Protein AF-A0AAU7YNE0-F1 (afdb_monomer_lite)

Secondary structure (DSSP, 8-state):
-HHHHHHHHHHHHHSPPPSSHHHHHHHHHHHHHHHHHHHHHHHHHTTSS-HHHHHHHHHHHHHHHHH-TTTT--HHHHHHHTTT-HHHHHHHHHHHHHHHHHHHHHHHHHHTTS--HHHHHHT--

Structure (mmCIF, N/CA/C/O backbone):
data_AF-A0AAU7YNE0-F1
#
_entry.id   AF-A0AAU7YNE0-F1
#
loop_
_atom_site.group_PDB
_atom_site.id
_atom_site.type_symbol
_atom_site.label_atom_id
_atom_site.label_alt_id
_atom_site.label_comp_id
_atom_site.label_asym_id
_atom_site.label_entity_id
_atom_site.label_seq_id
_atom_site.pdbx_PDB_ins_code
_atom_site.Cartn_x
_atom_site.Cartn_y
_atom_site.Cartn_z
_atom_site.occupancy
_atom_site.B_iso_or_equiv
_atom_site.auth_seq_id
_atom_site.auth_comp_id
_atom_site.auth_asym_id
_atom_site.auth_atom_id
_atom_site.pdbx_PDB_model_num
ATOM 1 N N . MET A 1 1 ? 7.329 -9.788 6.203 1.00 67.12 1 MET A N 1
ATOM 2 C CA . MET A 1 1 ? 6.412 -9.783 7.380 1.00 67.12 1 MET A CA 1
ATOM 3 C C . MET A 1 1 ? 5.280 -10.785 7.129 1.00 67.12 1 MET A C 1
ATOM 5 O O . MET A 1 1 ? 4.986 -11.015 5.968 1.00 67.12 1 MET A O 1
ATOM 9 N N . ILE A 1 2 ? 4.639 -11.402 8.137 1.00 85.25 2 ILE A N 1
ATOM 10 C CA . ILE A 1 2 ? 3.592 -12.429 7.880 1.00 85.25 2 ILE A CA 1
ATOM 11 C C . ILE A 1 2 ? 2.402 -11.857 7.094 1.00 85.25 2 ILE A C 1
ATOM 13 O O . ILE A 1 2 ? 1.908 -12.512 6.181 1.00 85.25 2 ILE A O 1
ATOM 17 N N . SER A 1 3 ? 1.960 -10.635 7.411 1.00 86.69 3 SER A N 1
ATOM 18 C CA . SER A 1 3 ? 0.874 -9.980 6.670 1.00 86.69 3 SER A CA 1
ATOM 19 C C . SER A 1 3 ? 1.249 -9.716 5.211 1.00 86.69 3 SER A C 1
ATOM 21 O O . SER A 1 3 ? 0.433 -9.951 4.331 1.00 86.69 3 SER A O 1
ATOM 23 N N . HIS A 1 4 ? 2.493 -9.319 4.945 1.00 88.62 4 HIS A N 1
ATOM 24 C CA . HIS A 1 4 ? 3.033 -9.183 3.592 1.00 88.62 4 HIS A CA 1
ATOM 25 C C . HIS A 1 4 ? 2.954 -10.517 2.824 1.00 88.62 4 HIS A C 1
ATOM 27 O O . HIS A 1 4 ? 2.316 -10.581 1.782 1.00 88.62 4 HIS A O 1
ATOM 33 N N . GLU A 1 5 ? 3.463 -11.621 3.378 1.00 86.94 5 GLU A N 1
ATOM 34 C CA . GLU A 1 5 ? 3.389 -12.936 2.708 1.00 86.94 5 GLU A CA 1
ATOM 35 C C . GLU A 1 5 ? 1.946 -13.425 2.490 1.00 86.94 5 GLU A C 1
ATOM 37 O O . GLU A 1 5 ? 1.627 -14.054 1.478 1.00 86.94 5 GLU A O 1
ATOM 42 N N . LEU A 1 6 ? 1.050 -13.132 3.436 1.00 86.19 6 LEU A N 1
ATOM 43 C CA . LEU A 1 6 ? -0.369 -13.460 3.317 1.00 86.19 6 LEU A CA 1
ATOM 44 C C . LEU A 1 6 ? -1.015 -12.706 2.148 1.00 86.19 6 LEU A C 1
ATOM 46 O O . LEU A 1 6 ? -1.734 -13.307 1.348 1.00 86.19 6 LEU A O 1
ATOM 50 N N . ILE A 1 7 ? -0.740 -11.407 2.035 1.00 88.38 7 ILE A N 1
ATOM 51 C CA . ILE A 1 7 ? -1.248 -10.579 0.944 1.00 88.38 7 ILE A CA 1
ATOM 52 C C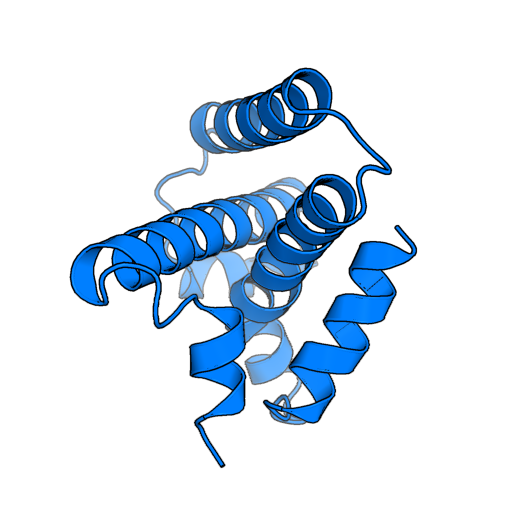 . ILE A 1 7 ? -0.608 -10.971 -0.391 1.00 88.38 7 ILE A C 1
ATOM 54 O O . ILE A 1 7 ? -1.326 -11.027 -1.386 1.00 88.38 7 ILE A O 1
ATOM 58 N N . HIS A 1 8 ? 0.675 -11.344 -0.422 1.00 85.31 8 HIS A N 1
ATOM 59 C CA . HIS A 1 8 ? 1.317 -11.872 -1.630 1.00 85.31 8 HIS A CA 1
ATOM 60 C C . HIS A 1 8 ? 0.568 -13.081 -2.177 1.00 85.31 8 HIS A C 1
ATOM 62 O O . HIS A 1 8 ? 0.256 -13.135 -3.367 1.00 85.31 8 HIS A O 1
ATOM 68 N N . ARG A 1 9 ? 0.223 -14.033 -1.301 1.00 83.56 9 ARG A N 1
ATOM 69 C CA . ARG A 1 9 ? -0.579 -15.201 -1.685 1.00 83.56 9 ARG A CA 1
ATOM 70 C C . ARG A 1 9 ? -1.966 -14.809 -2.179 1.00 83.56 9 ARG A C 1
ATOM 72 O O . ARG A 1 9 ? -2.466 -15.425 -3.112 1.00 83.56 9 ARG A O 1
ATOM 79 N N . TYR A 1 10 ? -2.583 -13.804 -1.565 1.00 82.69 10 TYR A N 1
ATOM 80 C CA . TYR A 1 10 ? -3.909 -13.343 -1.954 1.00 82.69 10 TYR A CA 1
ATOM 81 C C . TYR A 1 10 ? -3.908 -12.666 -3.330 1.00 82.69 10 TYR A C 1
ATOM 83 O O . TYR A 1 10 ? -4.652 -13.081 -4.214 1.00 82.69 10 TYR A O 1
ATOM 91 N N . ILE A 1 11 ? -3.033 -11.677 -3.543 1.00 80.81 11 ILE A N 1
ATOM 92 C CA . ILE A 1 11 ? -2.903 -10.962 -4.821 1.00 80.81 11 ILE A CA 1
ATOM 93 C C . ILE A 1 11 ? -2.455 -11.923 -5.927 1.00 80.81 11 ILE A C 1
ATOM 95 O O . ILE A 1 11 ? -3.043 -11.911 -7.005 1.00 80.81 11 ILE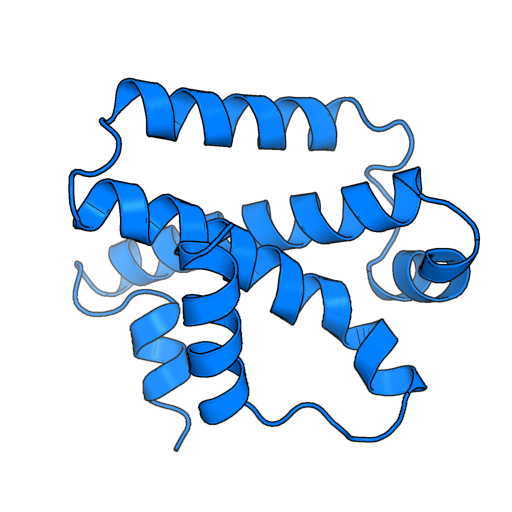 A O 1
ATOM 99 N N . GLY A 1 12 ? -1.485 -12.800 -5.649 1.00 76.19 12 GLY A N 1
ATOM 100 C CA . GLY A 1 12 ? -1.008 -13.801 -6.608 1.00 76.19 12 GLY A CA 1
ATOM 101 C C . GLY A 1 12 ? -2.045 -14.867 -6.977 1.00 76.19 12 GLY A C 1
ATOM 102 O O . GLY A 1 12 ? -1.918 -15.496 -8.020 1.00 76.19 12 GLY A O 1
ATOM 103 N N . HIS A 1 13 ? -3.090 -15.061 -6.164 1.00 73.94 13 HIS A N 1
ATOM 104 C CA . HIS A 1 13 ? -4.219 -15.930 -6.510 1.00 73.94 13 HIS A CA 1
ATOM 105 C C . HIS A 1 13 ? -5.264 -15.235 -7.403 1.00 73.94 13 HIS A C 1
ATOM 107 O O . HIS A 1 13 ? -6.085 -15.905 -8.027 1.00 73.94 13 HIS A O 1
ATOM 113 N N . ILE A 1 14 ? -5.279 -13.900 -7.438 1.00 72.88 14 ILE A N 1
ATOM 114 C CA . ILE A 1 14 ? -6.252 -13.118 -8.215 1.00 72.88 14 ILE A CA 1
ATOM 115 C C . ILE A 1 14 ? -5.656 -12.687 -9.554 1.00 72.88 14 ILE A C 1
ATOM 117 O O . ILE A 1 14 ? -6.340 -12.731 -10.571 1.00 72.88 14 ILE A O 1
ATOM 121 N N . ILE A 1 15 ? -4.388 -12.276 -9.547 1.00 75.06 15 ILE A N 1
ATOM 122 C CA . ILE A 1 15 ? -3.645 -11.849 -10.728 1.00 75.06 15 ILE A CA 1
ATOM 123 C C . ILE A 1 15 ? -2.454 -12.790 -10.873 1.00 75.06 15 ILE A C 1
ATOM 125 O O . ILE A 1 15 ? -1.478 -12.683 -10.126 1.00 75.06 15 ILE A O 1
ATOM 129 N N . GLU A 1 16 ? -2.533 -13.703 -11.840 1.00 71.19 16 GLU A N 1
ATOM 130 C CA . GLU A 1 16 ? -1.392 -14.542 -12.195 1.00 71.19 16 GLU A CA 1
ATOM 131 C C . GLU A 1 16 ? -0.284 -13.665 -12.785 1.00 71.19 16 GLU A C 1
ATOM 133 O O . GLU A 1 16 ? -0.502 -12.883 -13.716 1.00 71.19 16 GLU A O 1
ATOM 138 N N . GLN A 1 17 ? 0.917 -13.777 -12.218 1.00 67.50 17 GLN A N 1
ATOM 139 C CA . GLN A 1 17 ? 2.103 -13.221 -12.852 1.00 67.50 17 GLN A CA 1
ATOM 140 C C . GLN A 1 17 ? 2.394 -13.988 -14.135 1.00 67.50 17 GLN A C 1
ATOM 142 O O . GLN A 1 17 ? 2.305 -15.214 -14.180 1.00 67.50 17 GLN A O 1
ATOM 147 N N . ASP A 1 18 ? 2.790 -13.254 -15.170 1.00 68.94 18 ASP A N 1
ATOM 148 C CA . ASP A 1 18 ? 3.363 -13.871 -16.355 1.00 68.94 18 ASP A CA 1
ATOM 149 C C . ASP A 1 18 ? 4.636 -14.641 -15.962 1.00 68.94 18 ASP A C 1
ATOM 151 O O . ASP A 1 18 ? 5.507 -14.111 -15.269 1.00 68.94 18 ASP A O 1
ATOM 155 N N . ASN A 1 19 ? 4.735 -15.893 -16.412 1.00 67.69 19 ASN A N 1
ATOM 156 C CA . ASN A 1 19 ? 5.861 -16.782 -16.134 1.00 67.69 19 ASN A CA 1
ATOM 157 C C . ASN A 1 19 ? 7.151 -16.374 -16.877 1.00 67.69 19 ASN A C 1
ATOM 159 O O . ASN A 1 19 ? 8.213 -16.956 -16.632 1.00 67.69 19 ASN A O 1
ATOM 163 N N . ASP A 1 20 ? 7.100 -15.398 -17.792 1.00 76.31 20 ASP A N 1
ATOM 164 C CA . ASP A 1 20 ? 8.307 -14.786 -18.347 1.00 76.31 20 ASP A CA 1
ATOM 165 C C . ASP A 1 20 ? 9.024 -13.938 -17.280 1.00 76.31 20 ASP A C 1
ATOM 167 O O . ASP A 1 20 ? 8.536 -12.891 -16.850 1.00 76.31 20 ASP A O 1
ATOM 171 N N . LYS A 1 21 ? 10.249 -14.340 -16.914 1.00 66.88 21 LYS A N 1
ATOM 172 C CA . LYS A 1 21 ? 11.129 -13.625 -15.968 1.00 66.88 21 LYS A CA 1
ATOM 173 C C . LYS A 1 21 ? 11.290 -12.134 -16.278 1.00 66.88 21 LYS A C 1
ATOM 175 O O . LYS A 1 21 ? 11.516 -11.334 -15.372 1.00 66.88 21 LYS A O 1
ATOM 180 N N . LYS A 1 22 ? 11.221 -11.728 -17.550 1.00 66.88 22 LYS A N 1
ATOM 181 C CA . LYS A 1 22 ? 11.272 -10.304 -17.917 1.00 66.88 22 LYS A CA 1
ATOM 182 C C . LYS A 1 22 ? 10.022 -9.564 -17.456 1.00 66.88 22 LYS A C 1
ATOM 184 O O . LYS A 1 22 ? 10.134 -8.432 -16.988 1.00 66.88 22 LYS A O 1
ATOM 189 N N . ASN A 1 23 ? 8.860 -10.196 -17.577 1.00 67.31 23 ASN A N 1
ATOM 190 C CA . ASN A 1 23 ? 7.584 -9.633 -17.157 1.00 67.31 23 ASN A CA 1
ATOM 191 C C . ASN A 1 23 ? 7.440 -9.673 -15.630 1.00 67.31 23 ASN A C 1
ATOM 193 O O . ASN A 1 23 ? 6.999 -8.682 -15.053 1.00 67.31 23 ASN A O 1
ATOM 197 N N . GLU A 1 24 ? 7.939 -10.718 -14.965 1.00 69.56 24 GLU A N 1
ATOM 198 C CA . GLU A 1 24 ? 8.066 -10.772 -13.499 1.00 69.56 24 GLU A CA 1
ATOM 199 C C . GLU A 1 24 ? 8.817 -9.539 -12.961 1.00 69.56 24 GLU A C 1
ATOM 201 O O . GLU A 1 24 ? 8.301 -8.786 -12.132 1.00 69.56 24 GLU A O 1
ATOM 206 N N . ILE A 1 25 ? 10.005 -9.251 -13.509 1.00 69.69 25 ILE A N 1
ATOM 207 C CA . ILE A 1 25 ? 10.792 -8.070 -13.123 1.00 69.69 25 ILE A CA 1
ATOM 208 C C . ILE A 1 25 ? 10.060 -6.775 -13.505 1.00 69.69 25 ILE A C 1
ATOM 210 O O . ILE A 1 25 ? 10.076 -5.812 -12.740 1.00 69.69 25 ILE A O 1
ATOM 214 N N . LYS A 1 26 ? 9.391 -6.734 -14.667 1.00 73.44 26 LYS A N 1
ATOM 215 C CA . LYS A 1 26 ? 8.663 -5.548 -15.144 1.00 73.44 26 LYS A CA 1
ATOM 216 C C . LYS A 1 26 ? 7.527 -5.131 -14.202 1.00 73.44 26 LYS A C 1
ATOM 218 O O . LYS A 1 26 ? 7.309 -3.936 -13.990 1.00 73.44 26 LYS A O 1
ATOM 223 N N . TYR A 1 27 ? 6.802 -6.093 -13.645 1.00 78.31 27 TYR A N 1
ATOM 224 C CA . TYR A 1 27 ? 5.640 -5.830 -12.795 1.00 78.31 27 TYR A CA 1
ATOM 225 C C . TYR A 1 27 ? 5.949 -5.926 -11.300 1.00 78.31 27 TYR A C 1
ATOM 227 O O . TYR A 1 27 ? 5.058 -5.728 -10.479 1.00 78.31 27 TYR A O 1
ATOM 235 N N . LYS A 1 28 ? 7.212 -6.146 -10.920 1.00 79.38 28 LYS A N 1
ATOM 236 C CA . LYS A 1 28 ? 7.617 -6.302 -9.521 1.00 79.38 28 LYS A CA 1
ATOM 237 C C . LYS A 1 28 ? 7.198 -5.136 -8.620 1.00 79.38 28 LYS A C 1
ATOM 239 O O . LYS A 1 28 ? 6.714 -5.368 -7.519 1.00 79.38 28 LYS A O 1
ATOM 244 N N . TRP A 1 29 ? 7.294 -3.893 -9.102 1.00 83.19 29 TRP A N 1
ATOM 245 C CA . TRP A 1 29 ? 6.824 -2.706 -8.368 1.00 83.19 29 TRP A CA 1
ATOM 246 C C . TRP A 1 29 ? 5.345 -2.805 -7.963 1.00 83.19 29 TRP A C 1
ATOM 248 O O . TRP A 1 29 ? 4.972 -2.343 -6.887 1.00 83.19 29 TRP A O 1
ATOM 258 N N . PHE A 1 30 ? 4.510 -3.401 -8.820 1.00 84.88 30 PHE A N 1
ATOM 259 C CA . PHE A 1 30 ? 3.086 -3.578 -8.569 1.00 84.88 30 PHE A CA 1
ATOM 260 C C . PHE A 1 30 ? 2.901 -4.644 -7.500 1.00 84.88 30 PHE A C 1
ATOM 262 O O . PHE A 1 30 ? 2.357 -4.351 -6.444 1.00 84.88 30 PHE A O 1
ATOM 269 N N . PHE A 1 31 ? 3.416 -5.852 -7.729 1.00 86.00 31 PHE A N 1
ATOM 270 C CA . PHE A 1 31 ? 3.180 -6.970 -6.818 1.00 86.00 31 PHE A CA 1
ATOM 271 C C . PHE A 1 31 ? 3.772 -6.741 -5.433 1.00 86.00 31 PHE A C 1
ATOM 273 O O . PHE A 1 31 ? 3.098 -6.985 -4.440 1.00 86.00 31 PHE A O 1
ATOM 280 N N . GLU A 1 32 ? 4.994 -6.237 -5.349 1.00 88.00 32 GLU A N 1
ATOM 281 C CA . GLU A 1 32 ? 5.680 -6.045 -4.074 1.00 88.00 32 GLU A CA 1
ATOM 282 C C . GLU A 1 32 ? 5.202 -4.782 -3.360 1.00 88.00 32 GLU A C 1
ATOM 284 O O . GLU A 1 32 ? 4.860 -4.823 -2.182 1.00 88.00 32 GLU A O 1
ATOM 289 N N . GLY A 1 33 ? 5.105 -3.660 -4.079 1.00 91.06 33 GLY A N 1
ATOM 290 C CA . GLY A 1 33 ? 4.666 -2.399 -3.487 1.00 91.06 33 GLY A CA 1
ATOM 291 C C . GLY A 1 33 ? 3.215 -2.452 -3.004 1.00 91.06 33 GLY A C 1
ATOM 292 O O . GLY A 1 33 ? 2.908 -1.969 -1.915 1.00 91.06 33 GLY A O 1
ATOM 293 N N . PHE A 1 34 ? 2.319 -3.082 -3.773 1.00 92.19 34 PHE A N 1
ATOM 294 C CA . PHE A 1 34 ? 0.914 -3.218 -3.377 1.00 92.19 34 PHE A CA 1
ATOM 295 C C . PHE A 1 34 ? 0.777 -4.184 -2.207 1.00 92.19 34 PHE A C 1
ATOM 297 O O . PHE A 1 34 ? -0.019 -3.938 -1.298 1.00 92.19 34 PHE A O 1
ATOM 304 N N . THR A 1 35 ? 1.572 -5.256 -2.208 1.00 91.69 35 THR A N 1
ATOM 305 C CA . THR A 1 35 ? 1.588 -6.205 -1.099 1.00 91.69 35 THR A CA 1
ATOM 306 C C . THR A 1 35 ? 2.090 -5.564 0.184 1.00 91.69 35 THR A C 1
ATOM 308 O O . THR A 1 35 ? 1.482 -5.760 1.233 1.00 91.69 35 THR A O 1
ATOM 311 N N . GLU A 1 36 ? 3.134 -4.743 0.114 1.00 93.25 36 GLU A N 1
ATOM 312 C CA . GLU A 1 36 ? 3.648 -4.031 1.279 1.00 93.25 36 GLU A CA 1
ATOM 313 C C . GLU A 1 36 ? 2.597 -3.070 1.855 1.00 93.25 36 GLU A C 1
ATOM 315 O O . GLU A 1 36 ? 2.314 -3.108 3.055 1.00 93.25 36 GLU A O 1
ATOM 320 N N . PHE A 1 37 ? 1.928 -2.281 1.003 1.00 95.31 37 PHE A N 1
ATOM 321 C CA . PHE A 1 37 ? 0.856 -1.381 1.441 1.00 95.31 37 PHE A CA 1
ATOM 322 C C . PHE A 1 37 ? -0.288 -2.131 2.128 1.00 95.31 37 PHE A C 1
ATOM 324 O O . PHE A 1 37 ? -0.664 -1.797 3.255 1.00 95.31 37 PHE A O 1
ATOM 331 N N . TYR A 1 38 ? -0.818 -3.180 1.498 1.00 93.81 38 TYR A N 1
ATOM 332 C CA . TYR A 1 38 ? -1.900 -3.959 2.098 1.00 93.81 38 TYR A CA 1
ATOM 333 C C . TYR A 1 38 ? -1.449 -4.778 3.301 1.00 93.81 38 TYR A C 1
ATOM 335 O O . TYR A 1 38 ? -2.249 -5.000 4.207 1.00 93.81 38 TYR A O 1
ATOM 343 N N . GLY A 1 39 ? -0.182 -5.179 3.360 1.00 94.12 39 GLY A N 1
ATOM 344 C CA . GLY A 1 39 ? 0.412 -5.807 4.531 1.00 94.12 39 GLY A CA 1
ATOM 345 C C . GLY A 1 39 ? 0.339 -4.889 5.749 1.00 94.12 39 GLY A C 1
ATOM 346 O O . GLY A 1 39 ? -0.047 -5.346 6.823 1.00 94.12 39 GLY A O 1
ATOM 347 N N . VAL A 1 40 ? 0.636 -3.598 5.575 1.00 95.75 40 VAL A N 1
ATOM 348 C CA . VAL A 1 40 ? 0.547 -2.571 6.626 1.00 95.75 40 VAL A CA 1
ATOM 349 C C . VAL A 1 40 ? -0.909 -2.200 6.931 1.00 95.75 40 VAL A C 1
ATOM 351 O O . VAL A 1 40 ? -1.301 -2.168 8.097 1.00 95.75 40 VAL A O 1
ATOM 354 N N . LYS A 1 41 ? -1.742 -1.991 5.905 1.00 94.94 41 LYS A N 1
ATOM 355 C CA . LYS A 1 41 ? -3.171 -1.678 6.074 1.00 94.94 41 LYS A CA 1
ATOM 356 C C . LYS A 1 41 ? -3.926 -2.795 6.802 1.00 94.94 41 LYS A C 1
ATOM 358 O O . LYS A 1 41 ? -4.712 -2.519 7.697 1.00 94.94 41 LYS A O 1
ATOM 363 N N . THR A 1 42 ? -3.615 -4.057 6.506 1.00 93.50 42 THR A N 1
ATOM 364 C CA . THR A 1 42 ? -4.201 -5.217 7.199 1.00 93.50 42 THR A CA 1
ATOM 365 C C . THR A 1 42 ? -3.863 -5.215 8.687 1.00 93.50 42 THR A C 1
ATOM 367 O O . THR A 1 42 ? -4.716 -5.546 9.507 1.00 93.50 42 THR A O 1
ATOM 370 N N . LEU A 1 43 ? -2.640 -4.833 9.069 1.00 95.50 43 LEU A N 1
ATOM 371 C CA . LEU A 1 43 ? -2.281 -4.720 10.486 1.00 95.50 43 LEU A CA 1
ATOM 372 C C . LEU A 1 43 ? -3.112 -3.646 11.195 1.00 95.50 43 LEU A C 1
ATOM 374 O O . LEU A 1 43 ? -3.543 -3.870 12.325 1.00 95.50 43 LEU A O 1
ATOM 378 N N . LEU A 1 44 ? -3.372 -2.516 10.530 1.00 96.12 44 LEU A N 1
ATOM 379 C CA . LEU A 1 44 ? -4.244 -1.466 11.058 1.00 96.12 44 LEU A CA 1
ATOM 380 C C . LEU A 1 44 ? -5.696 -1.957 11.179 1.00 96.12 44 LEU A C 1
ATOM 382 O O . LEU A 1 44 ? -6.301 -1.838 12.242 1.00 96.12 44 LEU A O 1
ATOM 386 N N . ASP A 1 45 ? -6.242 -2.561 10.120 1.00 93.38 45 ASP A N 1
ATOM 387 C CA . ASP A 1 45 ? -7.633 -3.036 10.071 1.00 93.38 45 ASP A CA 1
ATOM 388 C C . ASP A 1 45 ? -7.904 -4.131 11.120 1.00 93.38 45 ASP A C 1
ATOM 390 O O . ASP A 1 45 ? -8.986 -4.205 11.707 1.00 93.38 45 ASP A O 1
ATOM 394 N N . THR A 1 46 ? -6.895 -4.962 11.399 1.00 95.00 46 THR A N 1
ATOM 395 C CA . THR A 1 46 ? -6.937 -6.012 12.432 1.00 95.00 46 THR A CA 1
ATOM 396 C C . THR A 1 46 ? -6.579 -5.513 13.834 1.00 95.00 46 THR A C 1
ATOM 398 O O . THR A 1 46 ? -6.647 -6.294 14.783 1.00 95.00 46 THR A O 1
ATOM 401 N N . LYS A 1 47 ? -6.248 -4.222 13.990 1.00 96.69 47 LYS A N 1
ATOM 402 C CA . LYS A 1 47 ? -5.830 -3.584 15.252 1.00 96.69 47 LYS A CA 1
ATOM 403 C C . LYS A 1 47 ? -4.566 -4.195 15.871 1.00 96.69 47 LYS A C 1
ATOM 405 O O . LYS A 1 47 ? -4.385 -4.135 17.085 1.00 96.69 47 LYS A O 1
ATOM 410 N N . LEU A 1 48 ? -3.708 -4.803 15.051 1.00 97.06 48 LEU A N 1
ATOM 411 C CA . LEU A 1 48 ? -2.386 -5.281 15.467 1.00 97.06 48 LEU A CA 1
ATOM 412 C C . LEU A 1 48 ? -1.363 -4.146 15.561 1.00 97.06 48 LEU A C 1
ATOM 414 O O . LEU A 1 48 ? -0.393 -4.280 16.300 1.00 97.06 48 LEU A O 1
ATOM 418 N N . ILE A 1 49 ? -1.595 -3.061 14.822 1.00 97.50 49 ILE A N 1
ATOM 419 C CA . ILE A 1 49 ? -0.935 -1.771 15.015 1.00 97.50 49 ILE A CA 1
ATOM 420 C C . ILE A 1 49 ? -1.996 -0.697 15.230 1.00 97.50 49 ILE A C 1
ATOM 422 O O . ILE A 1 49 ? -3.137 -0.836 14.771 1.00 97.50 49 ILE A O 1
ATOM 426 N N . ASP A 1 50 ? -1.620 0.382 15.900 1.00 97.81 50 ASP A N 1
ATOM 427 C CA . ASP A 1 50 ? -2.471 1.557 16.022 1.00 97.81 50 ASP A CA 1
ATOM 428 C C . ASP A 1 50 ? -2.278 2.557 14.863 1.00 97.81 50 ASP A C 1
ATOM 430 O O . ASP A 1 50 ? -1.512 2.358 13.912 1.00 97.81 50 ASP A O 1
ATOM 434 N N . LYS A 1 51 ? -3.040 3.655 14.919 1.00 97.31 51 LYS A N 1
ATOM 435 C CA . LYS A 1 51 ? -2.998 4.707 13.900 1.00 97.31 51 LYS A CA 1
ATOM 436 C C . LYS A 1 51 ? -1.648 5.432 13.870 1.00 97.31 51 LYS A C 1
ATOM 438 O O . LYS A 1 51 ? -1.222 5.845 12.791 1.00 97.31 51 LYS A O 1
ATOM 443 N N . ASP A 1 52 ? -0.991 5.604 15.011 1.00 98.00 52 ASP A N 1
ATOM 444 C CA . ASP A 1 52 ? 0.276 6.328 15.094 1.00 98.00 52 ASP A CA 1
ATOM 445 C C . ASP A 1 52 ? 1.410 5.485 14.502 1.00 98.00 52 ASP A C 1
ATOM 447 O O . ASP A 1 52 ? 2.232 5.991 13.734 1.00 98.00 52 ASP A O 1
ATOM 451 N N . GLU A 1 53 ? 1.406 4.179 14.768 1.00 97.94 53 GLU A N 1
ATOM 452 C CA . GLU A 1 53 ? 2.296 3.204 14.140 1.00 97.94 53 GLU A CA 1
ATOM 453 C C . GLU A 1 53 ? 2.084 3.133 12.627 1.00 97.94 53 GLU A C 1
ATOM 455 O O . GLU A 1 53 ? 3.054 3.199 11.865 1.00 97.94 53 GLU A O 1
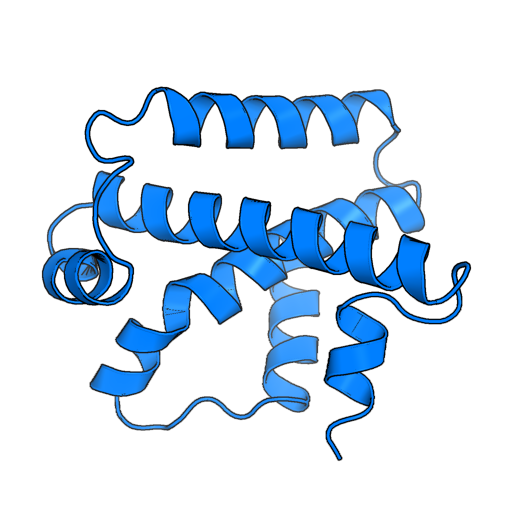ATOM 460 N N . TYR A 1 54 ? 0.827 3.081 12.175 1.00 96.94 54 TYR A N 1
ATOM 461 C CA . TYR A 1 54 ? 0.496 3.134 10.753 1.00 96.94 54 TYR A CA 1
ATOM 462 C C . TYR A 1 54 ? 1.060 4.401 10.095 1.00 96.94 54 TYR A C 1
ATOM 464 O O . TYR A 1 54 ? 1.825 4.319 9.133 1.00 96.94 54 TYR A O 1
ATOM 472 N N . LEU A 1 55 ? 0.760 5.582 10.648 1.00 97.19 55 LEU A N 1
ATOM 473 C CA . LEU A 1 55 ? 1.246 6.859 10.118 1.00 97.19 55 LEU A CA 1
ATOM 474 C C . LEU A 1 55 ? 2.774 6.950 10.129 1.00 97.19 55 LEU A C 1
ATOM 476 O O . LEU A 1 55 ? 3.365 7.513 9.206 1.00 97.19 55 LEU A O 1
ATOM 480 N N . LYS A 1 56 ? 3.435 6.377 11.137 1.00 97.81 56 LYS A N 1
ATOM 481 C CA . LYS A 1 56 ? 4.896 6.301 11.193 1.00 97.81 56 LYS A CA 1
ATOM 482 C C . LYS A 1 56 ? 5.462 5.499 10.020 1.00 97.81 56 LYS A C 1
ATOM 484 O O . LYS A 1 56 ? 6.421 5.960 9.403 1.00 97.81 56 LYS A O 1
ATOM 489 N N . ILE A 1 57 ? 4.867 4.355 9.679 1.00 95.75 57 ILE A N 1
ATOM 490 C CA . ILE A 1 57 ? 5.290 3.529 8.536 1.00 95.75 57 ILE A CA 1
ATOM 491 C C . ILE A 1 57 ? 5.089 4.283 7.215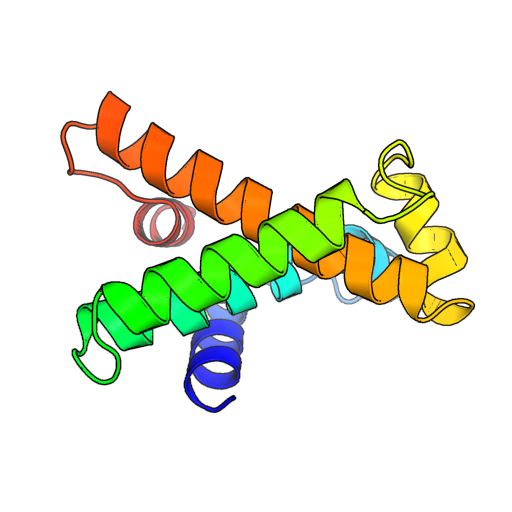 1.00 95.75 57 ILE A C 1
ATOM 493 O O . ILE A 1 57 ? 6.014 4.352 6.399 1.00 95.75 57 ILE A O 1
ATOM 497 N N . ILE A 1 58 ? 3.925 4.920 7.030 1.00 95.38 58 ILE A N 1
ATOM 498 C CA . ILE A 1 58 ? 3.652 5.750 5.846 1.00 95.38 58 ILE A CA 1
ATOM 499 C C . ILE A 1 58 ? 4.699 6.863 5.716 1.00 95.38 58 ILE A C 1
ATOM 501 O O . ILE A 1 58 ? 5.303 7.033 4.658 1.00 95.38 58 ILE A O 1
ATOM 505 N N . ASN A 1 59 ? 4.974 7.590 6.800 1.00 95.69 59 ASN A N 1
ATOM 506 C CA . ASN A 1 59 ? 5.923 8.702 6.792 1.00 95.69 59 ASN A CA 1
ATOM 507 C C . ASN A 1 59 ? 7.361 8.261 6.501 1.00 95.69 59 ASN A C 1
ATOM 509 O O . ASN A 1 59 ? 8.071 8.964 5.782 1.00 95.69 59 ASN A O 1
ATOM 513 N N . ILE A 1 60 ? 7.797 7.116 7.034 1.00 94.50 60 ILE A N 1
ATOM 514 C CA . ILE A 1 60 ? 9.113 6.544 6.716 1.00 94.50 60 ILE A CA 1
ATOM 515 C C . ILE A 1 60 ? 9.190 6.229 5.221 1.00 94.50 60 ILE A C 1
ATOM 517 O O . ILE A 1 60 ? 10.115 6.690 4.557 1.00 94.50 60 ILE A O 1
ATOM 521 N N . THR A 1 61 ? 8.177 5.553 4.677 1.00 92.62 61 THR A N 1
ATOM 522 C CA . THR A 1 61 ? 8.126 5.168 3.258 1.00 92.62 61 THR A CA 1
ATOM 523 C C . THR A 1 61 ? 8.156 6.390 2.336 1.00 92.62 61 THR A C 1
ATOM 525 O O . THR A 1 61 ? 8.933 6.443 1.381 1.00 92.62 61 THR A O 1
ATOM 528 N N . LEU A 1 62 ? 7.362 7.422 2.647 1.00 91.38 62 LEU A N 1
ATOM 529 C CA . LEU A 1 62 ? 7.368 8.687 1.908 1.00 91.38 62 LEU A CA 1
ATOM 530 C C . LEU A 1 62 ? 8.729 9.381 2.003 1.00 91.38 62 LEU A C 1
ATOM 532 O O . LEU A 1 62 ? 9.259 9.834 0.991 1.00 91.38 62 LEU A O 1
ATOM 536 N N . LYS A 1 63 ? 9.319 9.450 3.201 1.00 91.31 63 LYS A N 1
ATOM 537 C CA . LYS A 1 63 ? 10.627 10.076 3.417 1.00 91.31 63 LYS A CA 1
ATOM 538 C C . LYS A 1 63 ? 11.723 9.370 2.621 1.00 91.31 63 LYS A C 1
ATOM 540 O O . LYS A 1 63 ? 12.543 10.044 2.006 1.00 91.31 63 LYS A O 1
ATOM 545 N N . GLU A 1 64 ? 11.749 8.043 2.624 1.00 89.44 64 GLU A N 1
ATOM 546 C CA . GLU A 1 64 ? 12.704 7.257 1.841 1.00 89.44 64 GLU A CA 1
ATOM 547 C C . GLU A 1 64 ? 12.516 7.466 0.340 1.00 89.44 64 GLU A C 1
ATOM 549 O O . GLU A 1 64 ? 13.494 7.671 -0.379 1.00 89.44 64 GLU A O 1
ATOM 554 N N . TYR A 1 65 ? 11.266 7.471 -0.131 1.00 87.62 65 TYR A N 1
ATOM 555 C CA . TYR A 1 65 ? 10.962 7.737 -1.530 1.00 87.62 65 TYR A CA 1
ATOM 556 C C . TYR A 1 65 ? 11.435 9.132 -1.951 1.00 87.62 65 TYR A C 1
ATOM 558 O O . TYR A 1 65 ? 12.228 9.247 -2.879 1.00 87.62 65 TYR A O 1
ATOM 566 N N . PHE A 1 66 ? 11.010 10.190 -1.253 1.00 85.06 66 PHE A N 1
ATOM 567 C CA . PHE A 1 66 ? 11.309 11.572 -1.640 1.00 85.06 66 PHE A CA 1
ATOM 568 C C . PHE A 1 66 ? 12.773 11.978 -1.435 1.00 85.06 66 PHE A C 1
ATOM 570 O O . PHE A 1 66 ? 13.257 12.844 -2.161 1.00 85.06 66 PHE A O 1
ATOM 577 N N . ASN A 1 67 ? 13.493 11.353 -0.499 1.00 85.00 67 ASN A N 1
ATOM 578 C CA . ASN A 1 67 ? 14.927 11.600 -0.313 1.00 85.00 67 ASN A CA 1
ATOM 579 C C . ASN A 1 67 ? 15.812 10.790 -1.266 1.00 85.00 67 ASN A C 1
ATOM 581 O O . ASN A 1 67 ? 17.024 11.008 -1.305 1.00 85.00 67 ASN A O 1
ATOM 585 N N . SER A 1 68 ? 15.245 9.854 -2.028 1.00 78.38 68 SER A N 1
ATOM 586 C CA . SER A 1 68 ? 16.010 9.142 -3.041 1.00 78.38 68 SER A CA 1
ATOM 587 C C . SER A 1 68 ? 16.440 10.112 -4.143 1.00 78.38 68 SER A C 1
ATOM 589 O O . SER A 1 68 ? 15.620 10.769 -4.784 1.00 78.38 68 SER A O 1
ATOM 591 N N . LEU A 1 69 ? 17.742 10.149 -4.435 1.00 63.03 69 LEU A N 1
ATOM 592 C CA . LEU A 1 69 ? 18.324 10.933 -5.536 1.00 63.03 69 LEU A CA 1
ATOM 593 C C . LEU A 1 69 ? 17.827 10.483 -6.929 1.00 63.03 69 LEU A C 1
ATOM 595 O O . LEU A 1 69 ? 18.216 11.046 -7.949 1.00 63.03 69 LEU A O 1
ATOM 599 N N . ILE A 1 70 ? 16.988 9.443 -6.973 1.00 64.12 70 ILE A N 1
ATOM 600 C CA . ILE A 1 70 ? 16.609 8.664 -8.152 1.00 64.12 70 ILE A CA 1
ATOM 601 C C . ILE A 1 70 ? 15.081 8.748 -8.415 1.00 64.12 70 ILE A C 1
ATOM 603 O O . ILE A 1 70 ? 14.544 8.061 -9.280 1.00 64.12 70 ILE A O 1
ATOM 607 N N . THR A 1 71 ? 14.350 9.634 -7.725 1.00 61.66 71 THR A N 1
ATOM 608 C CA . THR A 1 71 ? 12.870 9.757 -7.782 1.00 61.66 71 THR A CA 1
ATOM 609 C C . THR A 1 71 ? 12.256 9.901 -9.179 1.00 61.66 71 THR A C 1
ATOM 611 O O . THR A 1 71 ? 11.091 9.551 -9.363 1.00 61.66 71 THR A O 1
ATOM 614 N N . ASN A 1 72 ? 13.015 10.371 -10.175 1.00 64.06 72 ASN A N 1
ATOM 615 C CA . ASN A 1 72 ? 12.505 10.650 -11.520 1.00 64.06 72 ASN A CA 1
ATOM 616 C C . ASN A 1 72 ? 12.784 9.545 -12.560 1.00 64.06 72 ASN A C 1
ATOM 618 O O . ASN A 1 72 ? 12.703 9.791 -13.764 1.00 64.06 72 ASN A O 1
ATOM 622 N N . ILE A 1 73 ? 13.142 8.327 -12.129 1.00 64.38 73 ILE A N 1
ATOM 623 C CA . ILE A 1 73 ? 13.284 7.196 -13.055 1.00 64.38 73 ILE A CA 1
ATOM 624 C C . ILE A 1 73 ? 11.908 6.577 -13.363 1.00 64.38 73 ILE A C 1
ATOM 626 O O . ILE A 1 73 ? 11.091 6.286 -12.482 1.00 64.38 73 ILE A O 1
ATOM 630 N N . ASP A 1 74 ? 11.665 6.379 -14.657 1.00 67.44 74 ASP A N 1
ATOM 631 C CA . ASP A 1 74 ? 10.519 5.651 -15.199 1.00 67.44 74 ASP A CA 1
ATOM 632 C C . ASP A 1 74 ? 10.497 4.190 -14.704 1.00 67.44 74 ASP A C 1
ATOM 634 O O . ASP A 1 74 ? 11.548 3.554 -14.604 1.00 67.44 74 ASP A O 1
ATOM 638 N N . PHE A 1 75 ? 9.310 3.641 -14.424 1.00 63.91 75 PHE A N 1
ATOM 639 C CA . PHE A 1 75 ? 9.139 2.262 -13.950 1.00 63.91 75 PHE A CA 1
ATOM 640 C C . PHE A 1 75 ? 9.846 1.256 -14.868 1.00 63.91 75 PHE A C 1
ATOM 642 O O . PHE A 1 75 ? 10.539 0.363 -14.386 1.00 63.91 75 PHE A O 1
ATOM 649 N N . GLU A 1 76 ? 9.780 1.446 -16.190 1.00 61.88 76 GLU A N 1
ATOM 650 C CA . GLU A 1 76 ? 10.452 0.548 -17.137 1.00 61.88 76 GLU A CA 1
ATOM 651 C C . GLU A 1 76 ? 11.988 0.597 -17.039 1.00 61.88 76 GLU A C 1
ATOM 653 O O . GLU A 1 76 ? 12.656 -0.421 -17.235 1.00 61.88 76 GLU A O 1
ATOM 658 N N . LYS A 1 77 ? 12.564 1.750 -16.673 1.00 63.25 77 LYS A N 1
ATOM 659 C CA . LYS A 1 77 ? 14.019 1.927 -16.511 1.00 63.25 77 LYS A CA 1
ATOM 660 C C . LYS A 1 77 ? 14.526 1.456 -15.145 1.00 63.25 77 LYS A C 1
ATOM 662 O O . LYS A 1 77 ? 15.655 0.972 -15.066 1.00 63.25 77 LYS A O 1
ATOM 667 N N . ILE A 1 78 ? 13.705 1.559 -14.096 1.00 60.97 78 ILE A N 1
ATOM 668 C CA . ILE A 1 78 ? 13.982 0.995 -12.759 1.00 60.97 78 ILE A CA 1
ATOM 669 C C . ILE A 1 78 ? 14.171 -0.524 -12.873 1.00 60.97 78 ILE A C 1
ATOM 671 O O . ILE A 1 78 ? 15.129 -1.079 -12.338 1.00 60.97 78 ILE A O 1
ATOM 675 N N . ASN A 1 79 ? 13.329 -1.183 -13.668 1.00 61.31 79 ASN A N 1
ATOM 676 C CA . ASN A 1 79 ? 13.299 -2.639 -13.794 1.00 61.31 79 ASN A CA 1
ATOM 677 C C . ASN A 1 79 ? 14.525 -3.240 -14.500 1.00 61.31 79 ASN A C 1
ATOM 679 O O . ASN A 1 79 ? 15.001 -4.300 -14.105 1.00 61.31 79 ASN A O 1
ATOM 683 N N . GLN A 1 80 ? 15.111 -2.546 -15.482 1.00 62.31 80 GLN A N 1
ATOM 684 C CA . GLN A 1 80 ? 16.326 -3.022 -16.164 1.00 62.31 80 GLN A CA 1
ATOM 685 C C . GLN A 1 80 ? 17.568 -3.017 -15.257 1.00 62.31 80 GLN A C 1
ATOM 687 O O . GLN A 1 80 ? 18.497 -3.790 -15.480 1.00 62.31 80 GLN A O 1
ATOM 692 N N . LYS A 1 81 ? 17.588 -2.162 -14.224 1.00 59.94 81 LYS A N 1
ATOM 693 C CA . LYS A 1 81 ? 18.688 -2.055 -13.249 1.00 59.94 81 LYS A CA 1
ATOM 694 C C . LYS A 1 81 ? 18.363 -2.674 -11.889 1.00 59.94 81 LYS A C 1
ATOM 696 O O . LYS A 1 81 ? 19.224 -2.690 -11.015 1.00 59.94 81 LYS A O 1
ATOM 701 N N . HIS A 1 82 ? 17.156 -3.211 -11.717 1.00 56.50 82 HIS A N 1
ATOM 702 C CA . HIS A 1 82 ? 16.645 -3.733 -10.447 1.00 56.50 82 HIS A CA 1
ATOM 703 C C . HIS A 1 82 ? 17.510 -4.861 -9.857 1.00 56.50 82 HIS A C 1
ATOM 705 O O . HIS A 1 82 ? 17.542 -5.049 -8.645 1.00 56.50 82 HIS A O 1
ATOM 711 N N . LEU A 1 83 ? 18.226 -5.606 -10.704 1.00 55.94 83 LEU A N 1
ATOM 712 C CA . LEU A 1 83 ? 19.142 -6.674 -10.285 1.00 55.94 83 LEU A CA 1
ATOM 713 C C . LEU A 1 83 ? 20.545 -6.172 -9.903 1.00 55.94 83 LEU A C 1
ATOM 715 O O . LEU A 1 83 ? 21.339 -6.942 -9.374 1.00 55.94 83 LEU A O 1
ATOM 719 N N . LEU A 1 84 ? 20.867 -4.910 -10.199 1.00 60.75 84 LEU A N 1
ATOM 720 C CA . LEU A 1 84 ? 22.221 -4.359 -10.102 1.00 60.75 84 LEU A CA 1
ATOM 721 C C . LEU A 1 84 ? 22.381 -3.341 -8.965 1.00 60.75 84 LEU A C 1
ATOM 723 O O . LEU A 1 84 ? 23.510 -3.048 -8.586 1.00 60.75 84 LEU A O 1
ATOM 727 N N . ASP A 1 85 ? 21.281 -2.804 -8.424 1.00 70.19 85 ASP A N 1
ATOM 728 C CA . ASP A 1 85 ? 21.319 -1.770 -7.385 1.00 70.19 85 ASP A CA 1
ATOM 729 C C . ASP A 1 85 ? 20.153 -1.911 -6.392 1.00 70.19 85 ASP A C 1
ATOM 731 O O . ASP A 1 85 ? 18.974 -1.785 -6.740 1.00 70.19 85 ASP A O 1
ATOM 735 N N . GLN A 1 86 ? 20.495 -2.141 -5.123 1.00 71.25 86 GLN A N 1
ATOM 736 C CA . GLN A 1 86 ? 19.539 -2.273 -4.026 1.00 71.25 86 GLN A CA 1
ATOM 737 C C . GLN A 1 86 ? 18.726 -0.989 -3.797 1.00 71.25 86 GLN A C 1
ATOM 739 O O . GLN A 1 86 ? 17.547 -1.071 -3.457 1.00 71.25 86 GLN A O 1
ATOM 744 N N . ASN A 1 87 ? 19.302 0.191 -4.043 1.00 70.62 87 ASN A N 1
ATOM 745 C CA . ASN A 1 87 ? 18.587 1.461 -3.907 1.00 70.62 87 ASN A CA 1
ATOM 746 C C . ASN A 1 87 ? 17.490 1.598 -4.969 1.00 70.62 87 ASN A C 1
ATOM 748 O O . ASN A 1 87 ? 16.414 2.123 -4.689 1.00 70.62 87 ASN A O 1
ATOM 752 N N . ILE A 1 88 ? 17.741 1.091 -6.180 1.00 71.31 88 ILE A N 1
ATOM 753 C CA . ILE A 1 88 ? 16.757 1.069 -7.271 1.00 71.31 88 ILE A CA 1
ATOM 754 C C . ILE A 1 88 ? 15.632 0.075 -6.951 1.00 71.31 88 ILE A C 1
ATOM 756 O O . ILE A 1 88 ? 14.463 0.388 -7.173 1.00 71.31 88 ILE A O 1
ATOM 760 N N . SER A 1 89 ? 15.966 -1.081 -6.370 1.00 73.31 89 SER A N 1
ATOM 761 C CA . SER A 1 89 ? 14.974 -2.042 -5.871 1.00 73.31 89 SER A CA 1
ATOM 762 C C . SER A 1 89 ? 14.077 -1.420 -4.796 1.00 73.31 89 SER A C 1
ATOM 764 O O . SER A 1 89 ? 12.857 -1.451 -4.923 1.00 73.31 89 SER A O 1
ATOM 766 N N . MET A 1 90 ? 14.662 -0.802 -3.766 1.00 78.56 90 MET A N 1
ATOM 767 C CA . MET A 1 90 ? 13.911 -0.168 -2.673 1.00 78.56 90 MET A CA 1
ATOM 768 C C . MET A 1 90 ? 13.004 0.960 -3.190 1.00 78.56 90 MET A C 1
ATOM 770 O O . MET A 1 90 ? 11.843 1.071 -2.800 1.00 78.56 90 MET A O 1
ATOM 774 N N . LEU A 1 91 ? 13.501 1.761 -4.140 1.00 80.94 91 LEU A N 1
ATOM 775 C CA . LEU A 1 91 ? 12.713 2.807 -4.788 1.00 80.94 91 LEU A CA 1
ATOM 776 C C . LEU A 1 91 ? 11.493 2.232 -5.519 1.00 80.94 91 LEU A C 1
ATOM 778 O O . LEU A 1 91 ? 10.415 2.814 -5.444 1.00 80.94 91 LEU A O 1
ATOM 782 N N . SER A 1 92 ? 11.658 1.100 -6.208 1.00 81.06 92 SER A N 1
ATOM 783 C CA . SER A 1 92 ? 10.579 0.403 -6.916 1.00 81.06 92 SER A CA 1
ATOM 784 C C . SER A 1 92 ? 9.439 0.004 -5.970 1.00 81.06 92 SER A C 1
ATOM 786 O O . SER A 1 92 ? 8.271 0.289 -6.244 1.00 81.06 92 SER A O 1
ATOM 788 N N . TYR A 1 93 ? 9.794 -0.575 -4.819 1.00 87.00 93 TYR A N 1
ATOM 789 C CA . TYR A 1 93 ? 8.855 -0.992 -3.775 1.00 87.00 93 TYR A CA 1
ATOM 790 C C . TYR A 1 93 ? 8.130 0.217 -3.183 1.00 87.00 93 TYR A C 1
ATOM 792 O O . TYR A 1 93 ? 6.901 0.263 -3.193 1.00 87.00 93 TYR A O 1
ATOM 800 N N . ASN A 1 94 ? 8.880 1.239 -2.759 1.00 89.44 94 ASN A N 1
ATOM 801 C CA . ASN A 1 94 ? 8.310 2.441 -2.150 1.00 89.44 94 ASN A CA 1
ATOM 802 C C . ASN A 1 94 ? 7.395 3.194 -3.130 1.00 89.44 94 ASN A C 1
ATOM 804 O O . ASN A 1 94 ? 6.332 3.680 -2.747 1.00 89.44 94 ASN A O 1
ATOM 808 N N . LYS A 1 95 ? 7.752 3.245 -4.419 1.00 88.25 95 LYS A N 1
ATOM 809 C CA . LYS A 1 95 ? 6.911 3.851 -5.461 1.00 88.25 95 LYS A CA 1
ATOM 810 C C . LYS A 1 95 ? 5.605 3.080 -5.657 1.00 88.25 95 LYS A C 1
ATOM 812 O O . LYS A 1 95 ? 4.546 3.698 -5.756 1.00 88.25 95 LYS A O 1
ATOM 817 N N . GLY A 1 96 ? 5.673 1.747 -5.694 1.00 91.12 96 GLY A N 1
ATOM 818 C CA . GLY A 1 96 ? 4.497 0.881 -5.772 1.00 91.12 96 GLY A CA 1
ATOM 819 C C . GLY A 1 96 ? 3.589 1.011 -4.549 1.00 91.12 96 GLY A C 1
ATOM 820 O O . GLY A 1 96 ? 2.382 1.163 -4.711 1.00 91.12 96 GLY A O 1
ATOM 821 N N . PHE A 1 97 ? 4.168 1.055 -3.347 1.00 94.38 97 PHE A N 1
ATOM 822 C CA . PHE A 1 97 ? 3.458 1.289 -2.087 1.00 94.38 97 PHE A CA 1
ATOM 823 C C . PHE A 1 97 ? 2.666 2.599 -2.117 1.00 94.38 97 PHE A C 1
ATOM 825 O O . PHE A 1 97 ? 1.467 2.625 -1.840 1.00 94.38 97 PHE A O 1
ATOM 832 N N . ILE A 1 98 ? 3.328 3.700 -2.487 1.00 93.19 98 ILE A N 1
ATOM 833 C CA . ILE A 1 98 ? 2.709 5.030 -2.531 1.00 93.19 98 ILE A CA 1
ATOM 834 C C . ILE A 1 98 ? 1.588 5.062 -3.570 1.00 93.19 98 ILE A C 1
ATOM 836 O O . ILE A 1 98 ? 0.518 5.612 -3.311 1.00 93.19 98 ILE A O 1
ATOM 840 N N . LEU A 1 99 ? 1.808 4.455 -4.739 1.00 92.75 99 LEU A N 1
ATOM 841 C CA . LEU A 1 99 ? 0.788 4.379 -5.777 1.00 92.75 99 LEU A CA 1
ATOM 842 C C . LEU A 1 99 ? -0.421 3.545 -5.327 1.00 92.75 99 LEU A C 1
ATOM 844 O O . LEU A 1 99 ? -1.552 3.973 -5.549 1.00 92.75 99 LEU A O 1
ATOM 848 N N . ALA A 1 100 ? -0.199 2.410 -4.656 1.00 93.94 100 ALA A N 1
ATOM 849 C CA . ALA A 1 100 ? -1.264 1.584 -4.091 1.00 93.94 100 ALA A CA 1
ATOM 850 C C . ALA A 1 100 ? -2.116 2.378 -3.095 1.00 93.94 100 ALA A C 1
ATOM 852 O O . ALA A 1 100 ? -3.338 2.390 -3.213 1.00 93.94 100 ALA A O 1
ATOM 853 N N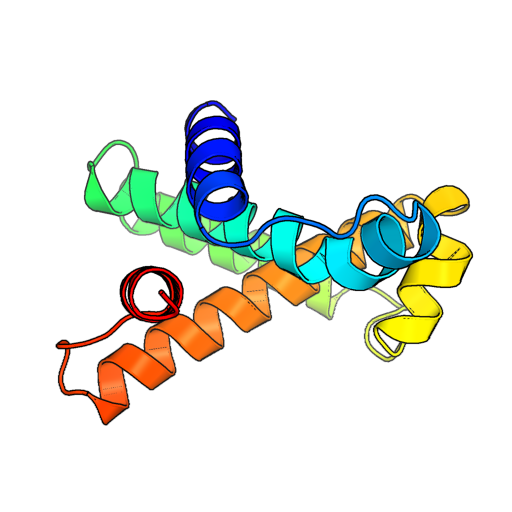 . MET A 1 101 ? -1.468 3.106 -2.181 1.00 95.44 101 MET A N 1
ATOM 854 C CA . MET A 1 101 ? -2.134 3.970 -1.206 1.00 95.44 101 MET A CA 1
ATOM 855 C C . MET A 1 101 ? -2.985 5.053 -1.882 1.00 95.44 101 MET A C 1
ATOM 857 O O . MET A 1 101 ? -4.142 5.245 -1.519 1.00 95.44 101 MET A O 1
ATOM 861 N N . ILE A 1 102 ? -2.441 5.743 -2.891 1.00 94.69 102 ILE A N 1
ATOM 862 C CA . ILE A 1 102 ? -3.167 6.795 -3.620 1.00 94.69 102 ILE A CA 1
ATOM 863 C C . ILE A 1 102 ? -4.380 6.220 -4.359 1.00 94.69 102 ILE A C 1
ATOM 865 O O . ILE A 1 102 ? -5.442 6.839 -4.366 1.00 94.69 102 ILE A O 1
ATOM 869 N N . ILE A 1 103 ? -4.229 5.066 -5.015 1.00 94.19 103 ILE A N 1
ATOM 870 C CA . ILE A 1 103 ? -5.326 4.430 -5.752 1.00 94.19 103 ILE A CA 1
ATOM 871 C C . ILE A 1 103 ? -6.402 3.932 -4.784 1.00 94.19 103 ILE A C 1
ATOM 873 O O . ILE A 1 103 ? -7.582 4.140 -5.047 1.00 94.19 103 ILE A O 1
ATOM 877 N N . ASP A 1 104 ? -6.009 3.302 -3.675 1.00 95.19 104 ASP A N 1
ATOM 878 C CA . ASP A 1 104 ? -6.927 2.815 -2.645 1.00 95.19 104 ASP A CA 1
ATOM 879 C C . ASP A 1 104 ? -7.793 3.949 -2.079 1.00 95.19 104 ASP A C 1
ATOM 881 O O . ASP A 1 104 ? -9.018 3.820 -2.063 1.00 95.19 104 ASP A O 1
ATOM 885 N N . GLU A 1 105 ? -7.171 5.080 -1.730 1.00 94.75 105 GLU A N 1
ATOM 886 C CA . GLU A 1 105 ? -7.870 6.264 -1.223 1.00 94.75 105 GLU A CA 1
ATOM 887 C C . GLU A 1 105 ? -8.795 6.875 -2.282 1.00 94.75 105 GLU A C 1
ATOM 889 O O . GLU A 1 105 ? -9.972 7.120 -2.022 1.00 94.75 105 GLU A O 1
ATOM 894 N N . LYS A 1 106 ? -8.307 7.051 -3.518 1.00 95.00 106 LYS A N 1
ATOM 895 C CA . LYS A 1 106 ? -9.121 7.603 -4.611 1.00 95.00 106 LYS A CA 1
ATOM 896 C C . LYS A 1 106 ? -10.324 6.730 -4.939 1.00 95.00 106 LYS A C 1
ATOM 898 O O . LYS A 1 106 ? -11.401 7.260 -5.190 1.00 95.00 106 LYS A O 1
ATOM 903 N N . LEU A 1 107 ? -10.156 5.407 -4.967 1.00 93.62 107 LEU A N 1
AT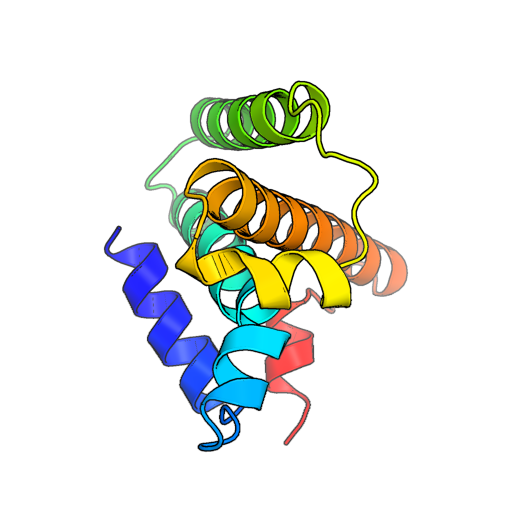OM 904 C CA . LEU A 1 107 ? -11.262 4.478 -5.199 1.00 93.62 107 LEU A CA 1
ATOM 905 C C . LEU A 1 107 ? -12.285 4.563 -4.071 1.00 93.62 107 LEU A C 1
ATOM 907 O O . LEU A 1 107 ? -13.483 4.579 -4.352 1.00 93.62 107 LEU A O 1
ATOM 911 N N . ASN A 1 108 ? -11.826 4.675 -2.823 1.00 94.38 108 ASN A N 1
ATOM 912 C CA . ASN A 1 108 ? -12.710 4.870 -1.683 1.00 94.38 108 ASN A CA 1
ATOM 913 C C . ASN A 1 108 ? -13.537 6.151 -1.846 1.00 94.38 108 ASN A C 1
ATOM 915 O O . ASN A 1 108 ? -14.765 6.095 -1.791 1.00 94.38 108 ASN A O 1
ATOM 919 N N . GLU A 1 109 ? -12.881 7.266 -2.159 1.00 95.50 109 GLU A N 1
ATOM 920 C CA . GLU A 1 109 ? -13.515 8.570 -2.352 1.00 95.50 109 GLU A CA 1
ATOM 921 C C . GLU A 1 109 ? -14.568 8.541 -3.473 1.00 95.50 109 GLU A C 1
ATOM 923 O O . GLU A 1 109 ? -15.746 8.809 -3.231 1.00 95.50 109 GLU A O 1
ATOM 928 N N . VAL A 1 110 ? -14.188 8.143 -4.694 1.00 95.38 110 VAL A N 1
ATOM 929 C CA . VAL A 1 110 ? -15.100 8.180 -5.858 1.00 95.38 110 VAL A CA 1
ATOM 930 C C . VAL A 1 110 ? -16.250 7.181 -5.750 1.00 95.38 110 VAL A C 1
ATOM 932 O O . VAL A 1 110 ? -17.282 7.341 -6.401 1.00 95.38 110 VAL A O 1
ATOM 935 N N . SER A 1 111 ? -16.080 6.134 -4.943 1.00 93.75 111 SER A N 1
ATOM 936 C CA . SER A 1 111 ? -17.093 5.104 -4.735 1.00 93.75 111 SER A CA 1
ATOM 937 C C . SER A 1 111 ? -17.935 5.318 -3.477 1.00 93.75 111 SER A C 1
ATOM 939 O O . SER A 1 111 ? -18.836 4.515 -3.224 1.00 93.75 111 SER A O 1
ATOM 941 N N . ASN A 1 112 ? -17.677 6.378 -2.699 1.00 93.12 112 ASN A N 1
ATOM 942 C CA . ASN A 1 112 ? -18.256 6.599 -1.371 1.00 93.12 112 ASN A CA 1
ATOM 943 C C . ASN A 1 112 ? -18.080 5.378 -0.447 1.00 93.12 112 ASN A C 1
ATOM 945 O O . ASN A 1 112 ? -19.040 4.872 0.137 1.00 93.12 112 ASN A O 1
ATOM 949 N N . GLY A 1 113 ? -16.854 4.859 -0.374 1.00 90.50 113 GLY A N 1
ATOM 950 C CA . GLY A 1 113 ? -16.460 3.739 0.481 1.00 90.50 113 GLY A CA 1
ATOM 951 C C . GLY A 1 113 ? -16.889 2.353 -0.005 1.00 90.50 113 GLY A C 1
ATOM 952 O O . GLY A 1 113 ? -16.692 1.377 0.715 1.00 90.50 113 GLY A O 1
ATOM 953 N N . ARG A 1 114 ? -17.471 2.232 -1.206 1.00 89.25 114 ARG A N 1
ATOM 954 C CA . ARG A 1 114 ? -17.922 0.935 -1.749 1.00 89.25 114 ARG A CA 1
ATOM 955 C C . ARG A 1 114 ? -16.781 0.089 -2.293 1.00 89.25 114 ARG A C 1
ATOM 957 O O . ARG A 1 114 ? -16.843 -1.133 -2.214 1.00 89.25 114 ARG A O 1
ATOM 964 N N . TYR A 1 115 ? -15.770 0.740 -2.854 1.00 90.31 115 TYR A N 1
ATOM 965 C CA . TYR A 1 115 ? -14.617 0.097 -3.456 1.00 90.31 115 TYR A CA 1
ATOM 966 C C . TYR A 1 115 ? -13.333 0.655 -2.870 1.00 90.31 115 TYR A C 1
ATOM 968 O O . TYR A 1 115 ? -13.161 1.853 -2.681 1.00 90.31 115 TYR A O 1
ATOM 976 N N . ASN A 1 116 ? -12.407 -0.253 -2.635 1.00 89.56 116 ASN A N 1
ATOM 977 C CA . ASN A 1 116 ? -10.999 0.015 -2.440 1.00 89.56 116 ASN A CA 1
ATOM 978 C C . ASN A 1 116 ? -10.199 -0.791 -3.476 1.00 89.56 116 ASN A C 1
ATOM 980 O O . ASN A 1 116 ? -10.766 -1.577 -4.252 1.00 89.56 116 ASN A O 1
ATOM 984 N N . LEU A 1 117 ? -8.884 -0.614 -3.510 1.00 86.75 117 LEU A N 1
ATOM 985 C CA . LEU A 1 117 ? -8.057 -1.254 -4.528 1.00 86.75 117 LEU A CA 1
ATOM 986 C C . LEU A 1 117 ? -8.117 -2.800 -4.447 1.00 86.75 117 LEU A C 1
ATOM 988 O O . LEU A 1 117 ? -8.242 -3.449 -5.482 1.00 86.75 117 LEU A O 1
ATOM 992 N N . LEU A 1 118 ? -8.175 -3.397 -3.255 1.00 85.06 118 LEU A N 1
ATOM 993 C CA . LEU A 1 118 ? -8.268 -4.846 -3.048 1.00 85.06 118 LEU A CA 1
ATOM 994 C C . LEU A 1 118 ? -9.602 -5.408 -3.546 1.00 85.06 118 LEU A C 1
ATOM 996 O O . LEU A 1 118 ? -9.635 -6.412 -4.253 1.00 85.06 118 LEU A O 1
ATOM 1000 N N . THR A 1 119 ? -10.715 -4.745 -3.222 1.00 86.38 119 THR A N 1
ATOM 1001 C CA . THR A 1 119 ? -12.043 -5.132 -3.732 1.00 86.38 119 THR A CA 1
ATOM 1002 C C . THR A 1 119 ? -12.132 -4.988 -5.247 1.00 86.38 119 THR A C 1
ATOM 1004 O O . THR A 1 119 ? -12.786 -5.796 -5.899 1.00 86.38 119 THR A O 1
ATOM 1007 N N . THR A 1 120 ? -11.429 -4.003 -5.812 1.00 84.50 120 THR A N 1
ATOM 1008 C CA . THR A 1 120 ? -11.374 -3.800 -7.260 1.00 84.50 120 THR A CA 1
ATOM 1009 C C . THR A 1 120 ? -10.582 -4.924 -7.915 1.00 84.50 120 THR A C 1
ATOM 1011 O O . THR A 1 120 ? -11.083 -5.535 -8.851 1.00 84.50 120 THR A O 1
ATOM 1014 N N . ILE A 1 121 ? -9.409 -5.278 -7.379 1.00 82.38 121 ILE A N 1
ATOM 1015 C CA . ILE A 1 121 ? -8.607 -6.414 -7.857 1.00 82.38 121 ILE A CA 1
ATOM 1016 C C . ILE A 1 121 ? -9.430 -7.712 -7.827 1.00 82.38 121 ILE A C 1
ATOM 1018 O O . ILE A 1 121 ? -9.459 -8.440 -8.813 1.00 82.38 121 ILE A O 1
ATOM 1022 N N . ASN A 1 122 ? -10.187 -7.955 -6.752 1.00 81.94 122 ASN A N 1
ATOM 1023 C CA . ASN A 1 122 ? -11.079 -9.115 -6.639 1.00 81.94 122 ASN A CA 1
ATOM 1024 C C . ASN A 1 122 ? -12.184 -9.189 -7.701 1.00 81.94 122 ASN A C 1
ATOM 1026 O O . ASN A 1 122 ? -12.703 -10.274 -7.958 1.00 81.94 122 ASN A O 1
ATOM 1030 N N . SER A 1 123 ? -12.575 -8.056 -8.283 1.00 81.75 123 SER A N 1
ATOM 1031 C CA . SER A 1 123 ? -13.676 -7.984 -9.247 1.00 81.75 123 SER A CA 1
ATOM 1032 C C . SER A 1 123 ? -13.270 -8.300 -10.692 1.00 81.75 123 SER A C 1
ATOM 1034 O O . SER A 1 123 ? -14.141 -8.392 -11.546 1.00 81.75 123 SER A O 1
ATOM 1036 N N . ILE A 1 124 ? -11.975 -8.496 -10.974 1.00 75.56 124 ILE A N 1
ATOM 1037 C CA . ILE A 1 124 ? -11.420 -8.675 -12.334 1.00 75.56 124 ILE A CA 1
ATOM 1038 C C . ILE A 1 124 ? -11.574 -10.134 -12.846 1.00 75.56 124 ILE A C 1
ATOM 1040 O O . ILE A 1 124 ? -10.873 -10.560 -13.756 1.00 75.56 124 ILE A O 1
ATOM 1044 N N . LYS A 1 125 ? -12.503 -10.922 -12.287 1.00 57.22 125 LYS A N 1
ATOM 1045 C CA . LYS A 1 125 ? -12.766 -12.307 -12.725 1.00 57.22 125 LYS A CA 1
ATOM 1046 C C . LYS A 1 125 ? -13.797 -12.397 -13.843 1.00 57.22 125 LYS A C 1
ATOM 1048 O O . LYS A 1 125 ? -14.835 -11.708 -13.739 1.00 57.22 125 LYS A O 1
#

pLDDT: mean 83.13, std 12.2, range [55.94, 98.0]

InterPro domains:
  IPR007963 Peptidase M61, catalytic domain [PF05299] (2-68)
  IPR027268 Peptidase M4/M1, CTD superfamily [G3DSA:1.10.390.10] (1-124)

Sequence (125 aa):
MISHELIHRYIGHIIEQDNDKKNEIKYKWFFEGFTEFYGVKTLLDTKLIDKDEYLKIINITLKEYFNSLITNIDFEKINQKHLLDQNISMLSYNKGFILAMIIDEKLNEVSNGRYNLLTTINSIK

Foldseek 3Di:
DVLLVVLLVVLCVLDPQDPPPLSCLLCVLQSQLLSVLRSLVVCPVVVVDDPVVSVVVLVVLVCLLVPPPCNPDDSNRLSVCCVPDPSSVSNSNSVNNVVLVVQQVVQCVVVVNPDGPSVVSNVPD

Organism: NCBI:txid3171168

Radius of gyration: 14.77 Å; chains: 1; bounding box: 40×28×34 Å